Protein AF-A0A2E0FFZ0-F1 (afdb_monomer)

Sequence (149 aa):
MTRKLAWEKWYDEVQDEQLTFEDPATEGGFAGEGGLDDSAESQQQGFSPDMFFMPKKVSTPFGIYEASDPLCPTNLFDCWIGHSNFPICQNEYKILNDHISGIGAFKVISKYRFFIGIEKLFNFSEVRREIEYKICYLDDDVLNFGVYK

Radius of gyration: 28.55 Å; Cα contacts (8 Å, |Δi|>4): 177; chains: 1; bound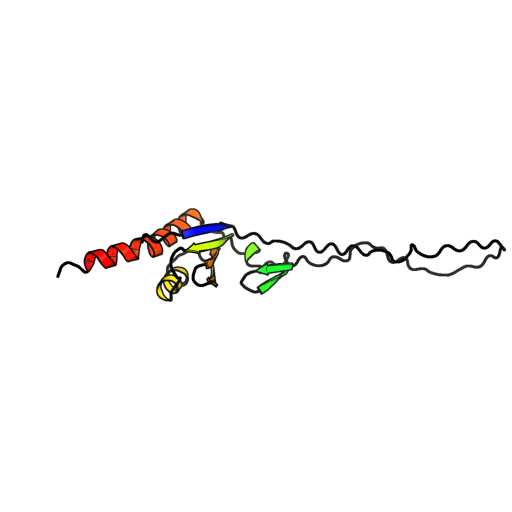ing box: 38×48×103 Å

Solvent-accessible surface area (backbone atoms only — not comparable to full-atom values): 9690 Å² total; per-residue (Å²): 131,87,59,51,78,47,81,44,78,60,71,78,76,64,62,78,80,74,80,77,79,77,74,86,82,83,80,81,92,78,91,81,89,84,86,91,85,91,80,87,85,79,85,73,78,74,78,69,88,78,70,86,79,71,79,50,46,30,81,48,100,91,45,79,34,46,65,85,40,74,81,25,63,75,70,59,20,58,38,32,35,42,40,39,84,51,72,66,46,75,66,55,47,47,44,60,69,75,69,45,77,48,58,74,40,78,44,78,77,49,59,40,32,31,42,40,22,30,31,79,91,47,58,65,73,58,44,50,52,51,50,47,47,63,68,41,46,51,65,58,55,60,63,65,68,71,79,77,128

Structure (mmCIF, N/CA/C/O backbone):
data_AF-A0A2E0FFZ0-F1
#
_entry.id   AF-A0A2E0FFZ0-F1
#
loop_
_atom_site.group_PDB
_atom_site.id
_atom_site.type_symbol
_atom_site.label_atom_id
_atom_site.label_alt_id
_atom_site.label_comp_id
_atom_site.label_asym_id
_atom_site.label_entity_id
_atom_site.label_seq_id
_atom_site.pdbx_PDB_ins_code
_atom_site.Cartn_x
_atom_site.Cartn_y
_atom_site.Cartn_z
_atom_site.occupancy
_atom_site.B_iso_or_equiv
_atom_site.auth_seq_id
_atom_site.auth_comp_id
_atom_site.auth_asym_id
_atom_site.auth_atom_id
_atom_site.pdbx_PDB_model_num
ATOM 1 N N . MET A 1 1 ? -19.001 -0.792 15.229 1.00 60.03 1 MET A N 1
ATOM 2 C CA . MET A 1 1 ? -19.040 -0.913 13.752 1.00 60.03 1 MET A CA 1
ATOM 3 C C . MET A 1 1 ? -17.890 -1.813 13.352 1.00 60.03 1 MET A C 1
ATOM 5 O O . MET A 1 1 ? -16.790 -1.554 13.812 1.00 60.03 1 MET A O 1
ATOM 9 N N . THR A 1 2 ? -18.117 -2.832 12.526 1.00 84.50 2 THR A N 1
ATOM 10 C CA . THR A 1 2 ? -17.031 -3.702 12.041 1.00 84.50 2 THR A CA 1
ATOM 11 C C . THR A 1 2 ? -16.121 -2.926 11.089 1.00 84.50 2 THR A C 1
ATOM 13 O O . THR A 1 2 ? -16.617 -2.326 10.123 1.00 84.50 2 THR A O 1
ATOM 16 N N . ARG A 1 3 ? -14.811 -2.937 11.349 1.00 89.56 3 ARG A N 1
ATOM 17 C CA . ARG A 1 3 ? -13.794 -2.362 10.458 1.00 89.56 3 ARG A CA 1
ATOM 18 C C . ARG A 1 3 ? -13.736 -3.169 9.156 1.00 89.56 3 ARG A C 1
ATOM 20 O O . ARG A 1 3 ? -13.833 -4.391 9.179 1.00 89.56 3 ARG A O 1
ATOM 27 N N . LYS A 1 4 ? -13.642 -2.484 8.017 1.00 90.69 4 LYS A N 1
ATOM 28 C CA . LYS A 1 4 ? -13.630 -3.074 6.673 1.00 90.69 4 LYS A CA 1
ATOM 29 C C . LYS A 1 4 ? -12.607 -2.362 5.797 1.00 90.69 4 LYS A C 1
ATOM 31 O O . LYS A 1 4 ? -12.469 -1.139 5.869 1.00 90.69 4 LYS A O 1
ATOM 36 N N . LEU A 1 5 ? -11.954 -3.142 4.942 1.00 93.75 5 LEU A N 1
ATOM 37 C CA . LEU A 1 5 ? -11.037 -2.674 3.911 1.00 93.75 5 LEU A CA 1
ATOM 38 C C . LEU A 1 5 ? -11.523 -3.146 2.540 1.00 93.75 5 LEU A C 1
ATOM 40 O O . LEU A 1 5 ? -11.971 -4.281 2.383 1.00 93.75 5 LEU A O 1
ATOM 44 N N . ALA A 1 6 ? -11.435 -2.259 1.560 1.00 94.06 6 ALA A N 1
ATOM 45 C CA . ALA A 1 6 ? -11.623 -2.562 0.152 1.00 94.06 6 ALA A CA 1
ATOM 46 C C . ALA A 1 6 ? -10.338 -2.223 -0.606 1.00 94.06 6 ALA A C 1
ATOM 48 O O . ALA A 1 6 ? -9.610 -1.311 -0.219 1.00 94.06 6 ALA A O 1
ATOM 49 N N . TRP A 1 7 ? -10.070 -2.963 -1.676 1.00 94.81 7 TRP A N 1
ATOM 50 C CA . TRP A 1 7 ? -8.817 -2.880 -2.417 1.00 94.81 7 TRP A CA 1
ATOM 51 C C . TRP A 1 7 ? -9.088 -2.587 -3.882 1.00 94.81 7 TRP A C 1
ATOM 53 O O . TRP A 1 7 ? -9.943 -3.222 -4.498 1.00 94.81 7 TRP A O 1
ATOM 63 N N . GLU A 1 8 ? -8.329 -1.651 -4.427 1.00 93.50 8 GLU A N 1
ATOM 64 C CA . GLU A 1 8 ? -8.377 -1.250 -5.824 1.00 93.50 8 GLU A CA 1
ATOM 65 C C . GLU A 1 8 ? -6.964 -1.317 -6.392 1.00 93.50 8 GLU A C 1
ATOM 67 O O . GLU A 1 8 ? -6.017 -0.845 -5.760 1.00 93.50 8 GLU A O 1
ATOM 72 N N . LYS A 1 9 ? -6.805 -1.942 -7.558 1.00 91.19 9 LYS A N 1
ATOM 73 C CA . LYS A 1 9 ? -5.496 -2.009 -8.202 1.00 91.19 9 LYS A CA 1
ATOM 74 C C . LYS A 1 9 ? -5.144 -0.630 -8.750 1.00 91.19 9 LYS A C 1
ATOM 76 O O . LYS A 1 9 ? -5.967 -0.023 -9.429 1.00 91.19 9 LYS A O 1
ATOM 81 N N . TRP A 1 10 ? -3.943 -0.146 -8.449 1.00 86.00 10 TRP A N 1
ATOM 82 C CA . TRP A 1 10 ? -3.465 1.120 -8.992 1.00 86.00 10 TRP A CA 1
ATOM 83 C C . TRP A 1 10 ? -2.998 0.898 -10.431 1.00 86.00 10 TRP A C 1
ATOM 85 O O . TRP A 1 10 ? -2.101 0.090 -10.676 1.00 86.00 10 TRP A O 1
ATOM 95 N N . TYR A 1 11 ? -3.617 1.606 -11.372 1.00 72.88 11 TYR A N 1
ATOM 96 C CA . TYR A 1 11 ? -3.170 1.676 -12.758 1.00 72.88 11 TYR A CA 1
ATOM 97 C C . TYR A 1 11 ? -2.643 3.078 -13.021 1.00 72.88 11 TYR A C 1
ATOM 99 O O . TYR A 1 11 ? -3.257 4.061 -12.606 1.00 72.88 11 TYR A O 1
ATOM 107 N N . ASP A 1 12 ? -1.531 3.169 -13.740 1.00 65.00 12 ASP A N 1
ATOM 108 C CA . ASP A 1 12 ? -1.088 4.449 -14.260 1.00 65.00 12 ASP A CA 1
ATOM 109 C C . ASP A 1 12 ? -1.989 4.818 -15.436 1.00 65.00 12 ASP A C 1
ATOM 111 O O . ASP A 1 12 ? -1.946 4.185 -16.494 1.00 65.00 12 ASP A O 1
ATOM 115 N N . GLU A 1 13 ? -2.823 5.840 -15.259 1.00 57.00 13 GLU A N 1
ATOM 116 C CA . GLU A 1 13 ? -3.409 6.543 -16.394 1.00 57.00 13 GLU A CA 1
ATOM 117 C C . GLU A 1 13 ? -2.269 7.273 -17.099 1.00 57.00 13 GLU A C 1
ATOM 119 O O . GLU A 1 13 ? -1.908 8.404 -16.769 1.00 57.00 13 GLU A O 1
ATOM 124 N N . VAL A 1 14 ? -1.633 6.576 -18.035 1.00 54.41 14 VAL A N 1
ATOM 125 C CA . VAL A 1 14 ? -0.657 7.185 -18.922 1.00 54.41 14 VAL A CA 1
ATOM 126 C C . VAL A 1 14 ? -1.429 8.161 -19.799 1.00 54.41 14 VAL A C 1
ATOM 128 O O . VAL A 1 14 ? -2.185 7.747 -20.676 1.00 54.41 14 VAL A O 1
ATOM 131 N N . GLN A 1 15 ? -1.292 9.457 -19.523 1.00 50.47 15 GLN A N 1
ATOM 132 C CA . GLN A 1 15 ? -1.839 10.483 -20.400 1.00 50.47 15 GLN A CA 1
ATOM 133 C C . GLN A 1 15 ? -1.036 10.439 -21.697 1.00 50.47 15 GLN A C 1
ATOM 135 O O . GLN A 1 15 ? 0.096 10.917 -21.771 1.00 50.47 15 GLN A O 1
ATOM 140 N N . ASP A 1 16 ? -1.611 9.805 -22.713 1.00 48.56 16 ASP A N 1
ATOM 141 C CA . ASP A 1 16 ? -1.132 9.927 -24.079 1.00 48.56 16 ASP A CA 1
ATOM 142 C C . ASP A 1 16 ? -1.480 11.342 -24.558 1.00 48.56 16 ASP A C 1
ATOM 144 O O . ASP A 1 16 ? -2.522 11.580 -25.165 1.00 48.56 16 ASP A O 1
ATOM 148 N N . GLU A 1 17 ? -0.615 12.310 -24.254 1.00 50.28 17 GLU A N 1
ATOM 149 C CA . GLU A 1 17 ? -0.654 13.625 -24.891 1.00 50.28 17 GLU A CA 1
ATOM 150 C C . GLU A 1 17 ? -0.206 13.466 -26.353 1.00 50.28 17 GLU A C 1
ATOM 152 O O . GLU A 1 17 ? 0.945 13.713 -26.716 1.00 50.28 17 GLU A O 1
ATOM 157 N N . GLN A 1 18 ? -1.112 13.008 -27.222 1.00 45.84 18 GLN A N 1
ATOM 158 C CA . GLN A 1 18 ? -0.953 13.215 -28.658 1.00 45.84 18 GLN A CA 1
ATOM 159 C C . GLN A 1 18 ? -1.140 14.710 -28.925 1.00 45.84 18 GLN A C 1
ATOM 161 O O . GLN A 1 18 ? -2.264 15.191 -29.050 1.00 45.84 18 GLN A O 1
ATOM 166 N N . LEU A 1 19 ? -0.041 15.462 -29.000 1.00 48.47 19 LEU A N 1
ATOM 167 C CA . LEU A 1 19 ? -0.070 16.795 -29.595 1.00 48.47 19 LEU A CA 1
ATOM 168 C C . LEU A 1 19 ? -0.350 16.632 -31.093 1.00 48.47 19 LEU A C 1
ATOM 170 O O . LEU A 1 19 ? 0.557 16.398 -31.889 1.00 48.47 19 LEU A O 1
ATOM 174 N N . THR A 1 20 ? -1.618 16.734 -31.483 1.00 44.44 20 THR A N 1
ATOM 175 C CA . THR A 1 20 ? -1.986 17.002 -32.871 1.00 44.44 20 THR A CA 1
ATOM 176 C C . THR A 1 20 ? -1.572 18.436 -33.177 1.00 44.44 20 THR A C 1
ATOM 178 O O . THR A 1 20 ? -2.239 19.383 -32.765 1.00 44.44 20 THR A O 1
ATOM 181 N N . PHE A 1 21 ? -0.440 18.607 -33.857 1.00 52.75 21 PHE A N 1
ATOM 182 C CA . PHE A 1 21 ? -0.105 19.884 -34.474 1.00 52.75 21 PHE A CA 1
ATOM 183 C C . PHE A 1 21 ? -1.082 20.097 -35.634 1.00 52.75 21 PHE A C 1
ATOM 185 O O . PHE A 1 21 ? -0.974 19.444 -36.669 1.00 52.75 21 PHE A O 1
ATOM 192 N N . GLU A 1 22 ? -2.081 20.954 -35.438 1.00 46.38 22 GLU A N 1
ATOM 193 C CA . GLU A 1 22 ? -2.899 21.452 -36.541 1.00 46.38 22 GLU A CA 1
ATOM 194 C C . GLU A 1 22 ? -2.014 22.360 -37.403 1.00 46.38 22 GLU A C 1
ATOM 196 O O . GLU A 1 22 ? -1.562 23.414 -36.953 1.00 46.38 22 GLU A O 1
ATOM 201 N N . ASP A 1 23 ? -1.717 21.914 -38.625 1.00 45.31 23 ASP A N 1
ATOM 202 C CA . ASP A 1 23 ? -0.981 22.688 -39.624 1.00 45.31 23 ASP A CA 1
ATOM 203 C C . ASP A 1 23 ? -1.722 24.012 -39.904 1.00 45.31 23 ASP A C 1
ATOM 205 O O . ASP A 1 23 ? -2.845 23.979 -40.417 1.00 45.31 23 ASP A O 1
ATOM 209 N N . PRO A 1 24 ? -1.127 25.199 -39.674 1.00 43.94 24 PRO A N 1
ATOM 210 C CA . PRO A 1 24 ? -1.752 26.476 -40.030 1.00 43.94 24 PRO A CA 1
ATOM 211 C C . PRO A 1 24 ? -1.731 26.766 -41.547 1.00 43.94 24 PRO A C 1
ATOM 213 O O . PRO A 1 24 ? -1.896 27.909 -41.967 1.00 43.94 24 PRO A O 1
ATOM 216 N N . ALA A 1 25 ? -1.523 25.760 -42.400 1.00 47.81 25 ALA A N 1
ATOM 217 C CA . ALA A 1 25 ? -1.268 25.930 -43.832 1.00 47.81 25 ALA A CA 1
ATOM 218 C C . ALA A 1 25 ? -2.511 25.806 -44.737 1.00 47.81 25 ALA A C 1
ATOM 220 O O . ALA A 1 25 ? -2.364 25.544 -45.929 1.00 47.81 25 ALA A O 1
ATOM 221 N N . THR A 1 26 ? -3.732 26.001 -44.221 1.00 46.72 26 THR A N 1
ATOM 222 C CA . THR A 1 26 ? -4.946 25.931 -45.064 1.00 46.72 26 THR A CA 1
ATOM 223 C C . THR A 1 26 ? -5.891 27.118 -44.886 1.00 46.72 26 THR A C 1
ATOM 225 O O . THR A 1 26 ? -7.095 26.930 -44.811 1.00 46.72 26 THR A O 1
ATOM 228 N N . GLU A 1 27 ? -5.388 28.354 -44.882 1.00 44.06 27 GLU A N 1
ATOM 229 C CA . GLU A 1 27 ? -6.220 29.522 -45.213 1.00 44.06 27 GLU A CA 1
ATOM 230 C C . GLU A 1 27 ? -5.422 30.535 -46.043 1.00 44.06 27 GLU A C 1
ATOM 232 O O . GLU A 1 27 ? -4.557 31.245 -45.537 1.00 44.06 27 GLU A O 1
ATOM 237 N N . GLY A 1 28 ? -5.703 30.599 -47.347 1.00 35.56 28 GLY A N 1
ATOM 238 C CA . GLY A 1 28 ? -5.089 31.589 -48.232 1.00 35.56 28 GLY A CA 1
ATOM 239 C C . GLY A 1 28 ? -5.222 31.248 -49.709 1.00 35.56 28 GLY A C 1
ATOM 240 O O . GLY A 1 28 ? -4.234 30.950 -50.371 1.00 35.56 28 GLY A O 1
ATOM 241 N N . GLY A 1 29 ? -6.444 31.283 -50.243 1.00 39.41 29 GLY A N 1
ATOM 242 C CA . GLY A 1 29 ? -6.646 31.256 -51.688 1.00 39.41 29 GLY A CA 1
ATOM 243 C C . GLY A 1 29 ? -6.072 32.513 -52.345 1.00 39.41 29 GLY A C 1
ATOM 244 O O . GLY A 1 29 ? -6.435 33.619 -51.960 1.00 39.41 29 GLY A O 1
ATOM 245 N N . PHE A 1 30 ? -5.230 32.348 -53.366 1.00 29.58 30 PHE A N 1
ATOM 246 C CA . PHE A 1 30 ? -4.925 33.390 -54.346 1.00 29.58 30 PHE A CA 1
ATOM 247 C C . PHE A 1 30 ? -4.812 32.765 -55.738 1.00 29.58 30 PHE A C 1
ATOM 249 O O . PHE A 1 30 ? -3.925 31.962 -56.013 1.00 29.58 30 PHE A O 1
ATOM 256 N N . ALA A 1 31 ? -5.745 33.141 -56.613 1.00 37.78 31 ALA A N 1
ATOM 257 C CA . ALA A 1 31 ? -5.629 32.965 -58.052 1.00 37.78 31 ALA A CA 1
ATOM 258 C C . ALA A 1 31 ? -4.749 34.093 -58.619 1.00 37.78 31 ALA A C 1
ATOM 260 O O . ALA A 1 31 ? -4.976 35.262 -58.309 1.00 37.78 31 ALA A O 1
ATOM 261 N N . GLY A 1 32 ? -3.772 33.747 -59.456 1.00 31.88 32 GLY A N 1
ATOM 262 C CA . GLY A 1 32 ? -2.921 34.702 -60.163 1.00 31.88 32 GLY A CA 1
ATOM 263 C C . GLY A 1 32 ? -2.021 33.988 -61.168 1.00 31.88 32 GLY A C 1
ATOM 264 O O . GLY A 1 32 ? -1.091 33.288 -60.791 1.00 31.88 32 GLY A O 1
ATOM 265 N N . GLU A 1 33 ? -2.355 34.135 -62.443 1.00 36.88 33 GLU A N 1
ATOM 266 C CA . GLU A 1 33 ? -1.686 33.584 -63.622 1.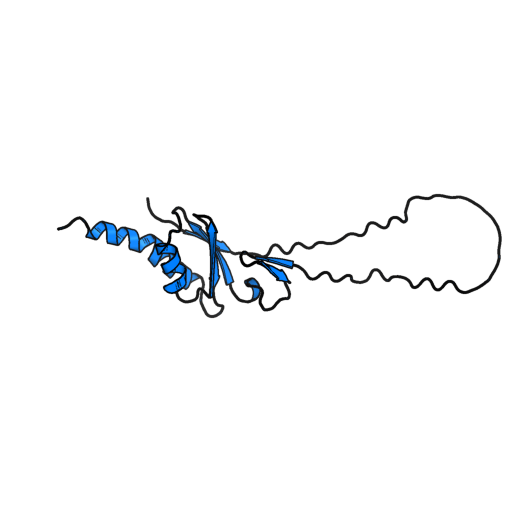00 36.88 33 GLU A CA 1
ATOM 267 C C . GLU A 1 33 ? -0.392 34.366 -63.951 1.00 36.88 33 GLU A C 1
ATOM 269 O O . GLU A 1 33 ? -0.410 35.597 -63.912 1.00 36.88 33 GLU A O 1
ATOM 274 N N . GLY A 1 34 ? 0.700 33.684 -64.341 1.00 28.84 34 GLY A N 1
ATOM 275 C CA . GLY A 1 34 ? 1.772 34.291 -65.152 1.00 28.84 34 GLY A CA 1
ATOM 276 C C . GLY A 1 34 ? 3.229 33.897 -64.847 1.00 28.84 34 GLY A C 1
ATOM 277 O O . GLY A 1 34 ? 3.756 34.248 -63.800 1.00 28.84 34 GLY A O 1
ATOM 278 N N . GLY A 1 35 ? 3.908 33.315 -65.850 1.00 28.09 35 GLY A N 1
ATOM 279 C CA . GLY A 1 35 ? 5.328 33.588 -66.154 1.00 28.09 35 GLY A CA 1
ATOM 280 C C . GLY A 1 35 ? 6.398 32.583 -65.692 1.00 28.09 35 GLY A C 1
ATOM 281 O O . GLY A 1 35 ? 6.574 32.349 -64.508 1.00 28.09 35 GLY A O 1
ATOM 282 N N . LEU A 1 36 ? 7.151 32.051 -66.661 1.00 38.91 36 LEU A N 1
ATOM 283 C CA . LEU A 1 36 ? 8.346 31.198 -66.535 1.00 38.91 36 LEU A CA 1
ATOM 284 C C . LEU A 1 36 ? 9.573 31.972 -66.002 1.00 38.91 36 LEU A C 1
ATOM 286 O O . LEU A 1 36 ? 9.822 33.057 -66.520 1.00 38.91 36 LEU A O 1
ATOM 290 N N . ASP A 1 37 ? 10.379 31.375 -65.111 1.00 31.16 37 ASP A N 1
ATOM 291 C CA . ASP A 1 37 ? 11.861 31.407 -65.154 1.00 31.16 37 ASP A CA 1
ATOM 292 C C . ASP A 1 37 ? 12.482 30.360 -64.197 1.00 31.16 37 ASP A C 1
ATOM 294 O O . ASP A 1 37 ? 12.020 30.157 -63.075 1.00 31.16 37 ASP A O 1
ATOM 298 N N . ASP A 1 38 ? 13.523 29.705 -64.698 1.00 40.78 38 ASP A N 1
ATOM 299 C CA . ASP A 1 38 ? 14.384 28.671 -64.128 1.00 40.78 38 ASP A CA 1
ATOM 300 C C . ASP A 1 38 ? 15.476 29.331 -63.265 1.00 40.78 38 ASP A C 1
ATOM 302 O O . ASP A 1 38 ? 16.260 30.123 -63.784 1.00 40.78 38 ASP A O 1
ATOM 306 N N . SER A 1 39 ? 15.609 28.987 -61.979 1.00 33.44 39 SER A N 1
ATOM 307 C CA . SER A 1 39 ? 16.908 28.995 -61.277 1.00 33.44 39 SER A CA 1
ATOM 308 C C . SER A 1 39 ? 16.821 28.339 -59.902 1.00 33.44 39 SER A C 1
ATOM 310 O O . SER A 1 39 ? 15.879 28.523 -59.136 1.00 33.44 39 SER A O 1
ATOM 312 N N . ALA A 1 40 ? 17.839 27.531 -59.636 1.00 41.50 40 ALA A N 1
ATOM 313 C CA . ALA A 1 40 ? 17.943 26.583 -58.549 1.00 41.50 40 ALA A CA 1
ATOM 314 C C . ALA A 1 40 ? 18.236 27.216 -57.174 1.00 41.50 40 ALA A C 1
ATOM 316 O O . ALA A 1 40 ? 18.740 28.330 -57.065 1.00 41.50 40 ALA A O 1
ATOM 317 N N . GLU A 1 41 ? 18.012 26.381 -56.153 1.00 40.25 41 GLU A N 1
ATOM 318 C CA . GLU A 1 41 ? 18.539 26.451 -54.781 1.00 40.25 41 GLU A CA 1
ATOM 319 C C . GLU A 1 41 ? 17.754 27.272 -53.747 1.00 40.25 41 GLU A C 1
ATOM 321 O O . GLU A 1 41 ? 18.254 28.209 -53.131 1.00 40.25 41 GLU A O 1
ATOM 326 N N . SER A 1 42 ? 16.564 26.783 -53.399 1.00 41.38 42 SER A N 1
ATOM 327 C CA . SER A 1 42 ? 16.070 26.891 -52.023 1.00 41.38 42 SER A CA 1
ATOM 328 C C . SER A 1 42 ? 16.073 25.501 -51.390 1.00 41.38 42 SER A C 1
ATOM 330 O O . SER A 1 42 ? 15.161 24.705 -51.608 1.00 41.38 42 SER A O 1
ATOM 332 N N . GLN A 1 43 ? 17.119 25.196 -50.616 1.00 45.16 43 GLN A N 1
ATOM 333 C CA . GLN A 1 43 ? 17.144 24.054 -49.702 1.00 45.16 43 GLN A CA 1
ATOM 334 C C . GLN A 1 43 ? 16.084 24.275 -48.612 1.00 45.16 43 GLN A C 1
ATOM 336 O O . GLN A 1 43 ? 16.389 24.706 -47.502 1.00 45.16 43 GLN A O 1
ATOM 341 N N . GLN A 1 44 ? 14.819 23.994 -48.923 1.00 48.16 44 GLN A N 1
ATOM 342 C CA . GLN A 1 44 ? 13.833 23.681 -47.900 1.00 48.16 44 GLN A CA 1
ATOM 343 C C . GLN A 1 44 ? 14.261 22.340 -47.310 1.00 48.16 44 GLN A C 1
ATOM 345 O O . GLN A 1 44 ? 13.949 21.275 -47.838 1.00 48.16 44 GLN A O 1
ATOM 350 N N . GLN A 1 45 ? 15.056 22.402 -46.239 1.00 46.91 45 GLN A N 1
ATOM 351 C CA . GLN A 1 45 ? 15.210 21.281 -45.326 1.00 46.91 45 GLN A CA 1
ATOM 352 C C . GLN A 1 45 ? 13.805 20.957 -44.824 1.00 46.91 45 GLN A C 1
ATOM 354 O O . GLN A 1 45 ? 13.268 21.652 -43.964 1.00 46.91 45 GLN A O 1
ATOM 359 N N . GLY A 1 46 ? 13.181 19.956 -45.444 1.00 43.41 46 GLY A N 1
ATOM 360 C CA . GLY A 1 46 ? 11.922 19.408 -44.985 1.00 43.41 46 GLY A CA 1
ATOM 361 C C . GLY A 1 46 ? 12.117 18.963 -43.545 1.00 43.41 46 GLY A C 1
ATOM 362 O O . GLY A 1 46 ? 12.830 17.995 -43.284 1.00 43.41 46 GLY A O 1
ATOM 363 N N . PHE A 1 47 ? 11.512 19.701 -42.617 1.00 47.53 47 PHE A N 1
ATOM 364 C CA . PHE A 1 47 ? 11.217 19.198 -41.288 1.00 47.53 47 PHE A CA 1
ATOM 365 C C . PHE A 1 47 ? 10.365 17.949 -41.511 1.00 47.53 47 PHE A C 1
ATOM 367 O O . PHE A 1 47 ? 9.200 18.043 -41.891 1.00 47.53 47 PHE A O 1
ATOM 374 N N . SER A 1 48 ? 10.971 16.770 -41.385 1.00 53.50 48 SER A N 1
ATOM 375 C CA . SER A 1 48 ? 10.200 15.536 -41.342 1.00 53.50 48 SER A C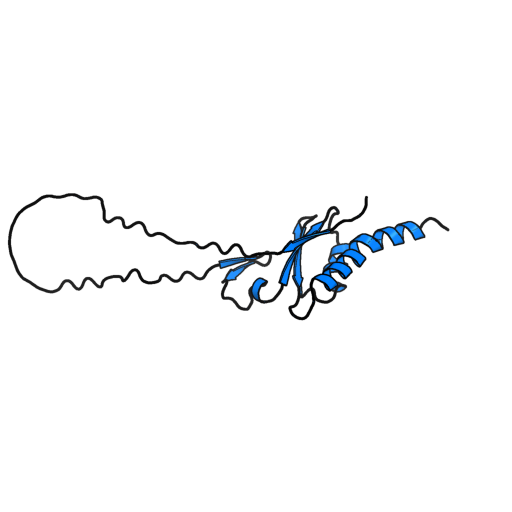A 1
ATOM 376 C C . SER A 1 48 ? 9.386 15.586 -40.044 1.00 53.50 48 SER A C 1
ATOM 378 O O . SER A 1 48 ? 9.979 15.786 -38.984 1.00 53.50 48 SER A O 1
ATOM 380 N N . PRO A 1 49 ? 8.050 15.428 -40.079 1.00 50.16 49 PRO A N 1
ATOM 381 C CA . PRO A 1 49 ? 7.215 15.416 -38.872 1.00 50.16 49 PRO A CA 1
ATOM 382 C C . PRO A 1 49 ? 7.443 14.177 -37.989 1.00 50.16 49 PRO A C 1
ATOM 384 O O . PRO A 1 49 ? 6.699 13.943 -37.036 1.00 50.16 49 PRO A O 1
ATOM 387 N N . ASP A 1 50 ? 8.439 13.351 -38.313 1.00 49.09 50 ASP A N 1
ATOM 388 C CA . ASP A 1 50 ? 8.676 12.083 -37.654 1.00 49.09 50 ASP A CA 1
ATOM 389 C C . ASP A 1 50 ? 9.338 12.292 -36.286 1.00 49.09 50 ASP A C 1
ATOM 391 O O . ASP A 1 50 ? 10.530 12.562 -36.152 1.00 49.09 50 ASP A O 1
ATOM 395 N N . MET A 1 51 ? 8.506 12.068 -35.267 1.00 52.09 51 MET A N 1
ATOM 396 C CA . MET A 1 51 ? 8.854 11.700 -33.895 1.00 52.09 51 MET A CA 1
ATOM 397 C C . MET A 1 51 ? 9.488 12.782 -33.016 1.00 52.09 51 MET A C 1
ATOM 399 O O . MET A 1 51 ? 10.607 12.646 -32.521 1.00 52.09 51 MET A O 1
ATOM 403 N N . PHE A 1 52 ? 8.674 13.751 -32.599 1.00 51.28 52 PHE A N 1
ATOM 404 C CA . PHE A 1 52 ? 8.806 14.241 -31.226 1.00 51.28 52 PHE A CA 1
ATOM 405 C C . PHE A 1 52 ? 8.335 13.137 -30.263 1.00 51.28 52 PHE A C 1
ATOM 407 O O . PHE A 1 52 ? 7.161 13.048 -29.911 1.00 51.28 52 PHE A O 1
ATOM 414 N N . PHE A 1 53 ? 9.253 12.252 -29.860 1.00 56.69 53 PHE A N 1
ATOM 415 C CA . PHE A 1 53 ? 9.017 11.283 -28.787 1.00 56.69 53 PHE A CA 1
ATOM 416 C C . PHE A 1 53 ? 8.969 12.045 -27.456 1.00 56.69 53 PHE A C 1
ATOM 418 O O . PHE A 1 53 ? 9.999 12.294 -26.831 1.00 56.69 53 PHE A O 1
ATOM 425 N N . MET A 1 54 ? 7.778 12.457 -27.019 1.00 58.25 54 MET A N 1
ATOM 426 C CA . MET A 1 54 ? 7.611 12.922 -25.644 1.00 58.25 54 MET A CA 1
ATOM 427 C C . MET A 1 54 ? 7.590 11.706 -24.714 1.00 58.25 54 MET A C 1
ATOM 429 O O . MET A 1 54 ? 6.784 10.794 -24.925 1.00 58.25 54 MET A O 1
ATOM 433 N N . PRO A 1 55 ? 8.473 11.649 -23.700 1.00 64.56 55 PRO A N 1
ATOM 434 C CA . PRO A 1 55 ? 8.449 10.559 -22.742 1.00 64.56 55 PRO A CA 1
ATOM 435 C C . PRO A 1 55 ? 7.111 10.591 -22.003 1.00 64.56 55 PRO A C 1
ATOM 437 O O . PRO A 1 55 ? 6.737 11.603 -21.406 1.00 64.56 55 PRO A O 1
ATOM 440 N N . LYS A 1 56 ? 6.381 9.475 -22.064 1.00 75.25 56 LYS A N 1
ATOM 441 C CA . LYS A 1 56 ? 5.128 9.273 -21.332 1.00 75.25 56 LYS A CA 1
ATOM 442 C C . LYS A 1 56 ? 5.400 9.492 -19.844 1.00 75.25 56 LYS A C 1
ATOM 444 O O . LYS A 1 56 ? 6.324 8.885 -19.306 1.00 75.25 56 LYS A O 1
ATOM 449 N N . LYS A 1 57 ? 4.631 10.354 -19.179 1.00 80.06 57 LYS A N 1
ATOM 450 C CA . LYS A 1 57 ? 4.783 10.638 -17.744 1.00 80.06 57 LYS A CA 1
ATOM 451 C C . LYS A 1 57 ? 3.676 9.964 -16.948 1.00 80.06 57 LYS A C 1
ATOM 453 O O . LYS A 1 57 ? 2.538 9.872 -17.395 1.00 80.06 57 LYS A O 1
ATOM 458 N N . VAL A 1 58 ? 4.030 9.518 -15.754 1.00 79.12 58 VAL A N 1
ATOM 459 C CA . VAL A 1 58 ? 3.161 8.854 -14.793 1.00 79.12 58 VAL A CA 1
ATOM 460 C C . VAL A 1 58 ? 3.124 9.688 -13.523 1.00 79.12 58 VAL A C 1
ATOM 462 O O . VAL A 1 58 ? 4.163 9.987 -12.936 1.00 79.12 58 VAL A O 1
ATOM 465 N N . SER A 1 59 ? 1.924 10.036 -13.066 1.00 78.44 59 SER A N 1
ATOM 466 C CA . SER A 1 59 ? 1.734 10.670 -11.764 1.00 78.44 59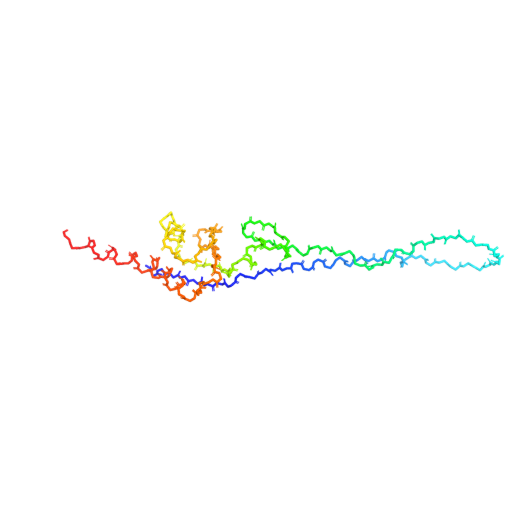 SER A CA 1
ATOM 467 C C . SER A 1 59 ? 1.461 9.603 -10.710 1.00 78.44 59 SER A C 1
ATOM 469 O O . SER A 1 59 ? 0.412 8.965 -10.722 1.00 78.44 59 SER A O 1
ATOM 471 N N . THR A 1 60 ? 2.395 9.414 -9.781 1.00 80.75 60 THR A N 1
ATOM 472 C CA . THR A 1 60 ? 2.224 8.515 -8.633 1.00 80.75 60 THR A CA 1
ATOM 473 C C . THR A 1 60 ? 2.042 9.325 -7.349 1.00 80.75 60 THR A C 1
ATOM 475 O O . THR A 1 60 ? 2.454 10.488 -7.277 1.00 80.75 60 THR A O 1
ATOM 478 N N . PRO A 1 61 ? 1.536 8.719 -6.260 1.00 78.62 61 PRO A N 1
ATOM 479 C CA . PRO A 1 61 ? 1.512 9.377 -4.958 1.00 78.62 61 PRO A CA 1
ATOM 480 C C . PRO A 1 61 ? 2.896 9.820 -4.460 1.00 78.62 61 PRO A C 1
ATOM 482 O O . PRO A 1 61 ? 2.963 10.671 -3.574 1.00 78.62 61 PRO A O 1
ATOM 485 N N . PHE A 1 62 ? 3.995 9.280 -4.994 1.00 78.81 62 PHE A N 1
ATOM 486 C CA . PHE A 1 62 ? 5.365 9.661 -4.634 1.00 78.81 62 PHE A CA 1
ATOM 487 C C . PHE A 1 62 ? 5.950 10.776 -5.508 1.00 78.81 62 PHE A C 1
ATOM 489 O O . PHE A 1 62 ? 6.976 11.343 -5.142 1.00 78.81 62 PHE A O 1
ATOM 496 N N . GLY A 1 63 ? 5.282 11.143 -6.602 1.00 80.81 63 GLY A N 1
ATOM 497 C CA . GLY A 1 63 ? 5.745 12.156 -7.543 1.00 80.81 63 GLY A CA 1
ATOM 498 C C . GLY A 1 63 ? 5.461 11.774 -8.990 1.00 80.81 63 GLY A C 1
ATOM 499 O O . GLY A 1 63 ? 4.870 10.730 -9.273 1.00 80.81 63 GLY A O 1
ATOM 500 N N . ILE A 1 64 ? 5.893 12.641 -9.901 1.00 81.88 64 ILE A N 1
ATOM 501 C CA . ILE A 1 64 ? 5.798 12.407 -11.340 1.00 81.88 64 ILE A CA 1
ATOM 502 C C . ILE A 1 64 ? 7.071 11.689 -11.784 1.00 81.88 64 ILE A C 1
ATOM 504 O O . ILE A 1 64 ? 8.170 12.186 -11.543 1.00 81.88 64 ILE A O 1
ATOM 508 N N . TYR A 1 65 ? 6.904 10.546 -12.434 1.00 82.06 65 TYR A N 1
ATOM 509 C CA . TYR A 1 65 ? 7.975 9.735 -13.003 1.00 82.06 65 TYR A CA 1
ATOM 510 C C . TYR A 1 65 ? 7.794 9.640 -14.514 1.00 82.06 65 TYR A C 1
ATOM 512 O O . TYR A 1 65 ? 6.688 9.790 -15.033 1.00 82.06 65 TYR A O 1
ATOM 520 N N . GLU A 1 66 ? 8.871 9.376 -15.242 1.00 80.56 66 GLU A N 1
ATOM 521 C CA . GLU A 1 66 ? 8.742 8.922 -16.624 1.00 80.56 66 GLU A CA 1
ATOM 522 C C . GLU A 1 66 ? 8.287 7.458 -16.615 1.00 80.56 66 GLU A C 1
ATOM 524 O O . GLU A 1 66 ? 8.741 6.663 -15.797 1.00 80.56 66 GLU A O 1
ATOM 529 N N . ALA A 1 67 ? 7.392 7.073 -17.521 1.00 74.44 67 ALA A N 1
ATOM 530 C CA . ALA A 1 67 ? 6.871 5.708 -17.601 1.00 74.44 67 ALA A CA 1
ATOM 531 C C . ALA A 1 67 ? 7.989 4.680 -17.859 1.00 74.44 67 ALA A C 1
ATOM 533 O O . ALA A 1 67 ? 7.913 3.538 -17.408 1.00 74.44 67 ALA A O 1
ATOM 534 N N . SER A 1 68 ? 9.040 5.098 -18.573 1.00 77.38 68 SER A N 1
ATOM 535 C CA . SER A 1 68 ? 10.242 4.303 -18.835 1.00 77.38 68 SER A CA 1
ATOM 536 C C . SER A 1 68 ? 11.229 4.261 -17.670 1.00 77.38 68 SER A C 1
ATOM 538 O O . SER A 1 68 ? 12.199 3.509 -17.747 1.00 77.38 68 SER A O 1
ATOM 540 N N . ASP A 1 69 ? 11.025 5.054 -16.614 1.00 80.88 69 ASP A N 1
ATOM 541 C CA . ASP A 1 69 ? 11.937 5.089 -15.477 1.00 80.88 69 ASP A CA 1
ATOM 542 C C . ASP A 1 69 ? 11.853 3.760 -14.702 1.00 80.88 69 ASP A C 1
ATOM 544 O O . ASP A 1 69 ? 10.786 3.413 -14.175 1.00 80.88 69 ASP A O 1
ATOM 548 N N . PRO A 1 70 ? 12.953 2.990 -14.591 1.00 79.56 70 PRO A N 1
ATOM 549 C CA . PRO A 1 70 ? 12.969 1.765 -13.797 1.00 79.56 70 PRO A CA 1
ATOM 550 C C . PRO A 1 70 ? 12.701 2.013 -12.306 1.00 79.56 70 PRO A C 1
ATOM 552 O O . PRO A 1 70 ? 12.334 1.074 -11.603 1.00 79.56 70 PRO A O 1
ATOM 555 N N . LEU A 1 71 ? 12.869 3.248 -11.822 1.00 82.56 71 LEU A N 1
ATOM 556 C CA . LEU A 1 71 ? 12.581 3.650 -10.446 1.00 82.56 71 LEU A CA 1
ATOM 557 C C . LEU A 1 71 ? 11.124 4.074 -10.227 1.00 82.56 71 LEU A C 1
ATOM 559 O O . LEU A 1 71 ? 10.747 4.368 -9.090 1.00 82.56 71 LEU A O 1
ATOM 563 N N . CYS A 1 72 ? 10.293 4.093 -11.276 1.00 83.31 72 CYS A N 1
ATOM 564 C CA . CYS A 1 72 ? 8.864 4.339 -11.130 1.00 83.31 72 CYS A CA 1
ATOM 565 C C . CYS A 1 72 ? 8.253 3.291 -10.172 1.00 83.31 72 CYS A C 1
ATOM 567 O O . CYS A 1 72 ? 8.427 2.088 -10.400 1.00 83.31 72 CYS A O 1
ATOM 569 N N . PRO A 1 73 ? 7.514 3.698 -9.120 1.00 82.88 73 PRO A N 1
ATOM 570 C CA . PRO A 1 73 ? 6.893 2.774 -8.171 1.00 82.88 73 PRO A CA 1
ATOM 571 C C . PRO A 1 73 ? 6.059 1.667 -8.826 1.00 82.88 73 PRO A C 1
ATOM 573 O O . PRO A 1 73 ? 6.122 0.527 -8.376 1.00 82.88 73 PRO A O 1
ATOM 576 N N . THR A 1 74 ? 5.356 1.963 -9.921 1.00 83.81 74 THR A N 1
ATOM 577 C CA . THR A 1 74 ? 4.571 0.977 -10.683 1.00 83.81 74 THR A CA 1
ATOM 578 C C . THR A 1 74 ? 5.444 -0.080 -11.364 1.00 83.81 74 THR A C 1
ATOM 580 O O . THR A 1 74 ? 5.028 -1.223 -11.545 1.00 83.81 74 THR A O 1
ATOM 583 N N . ASN A 1 75 ? 6.683 0.272 -11.716 1.00 84.12 75 ASN A N 1
ATOM 584 C CA . ASN A 1 75 ? 7.654 -0.669 -12.268 1.00 84.12 75 ASN A CA 1
ATOM 585 C C . ASN A 1 75 ? 8.315 -1.511 -11.170 1.00 84.12 75 ASN A C 1
ATOM 587 O O . ASN A 1 75 ? 8.709 -2.651 -11.432 1.00 84.12 75 ASN A O 1
ATOM 591 N N . LEU A 1 76 ? 8.441 -0.981 -9.951 1.00 88.25 76 LEU A N 1
ATOM 592 C CA . LEU A 1 76 ? 9.097 -1.649 -8.823 1.00 88.25 76 LEU A CA 1
ATOM 593 C C . LEU A 1 76 ? 8.158 -2.567 -8.034 1.00 88.25 76 LEU A C 1
ATOM 595 O O . LEU A 1 76 ? 8.574 -3.657 -7.642 1.00 88.25 76 LEU A O 1
ATOM 599 N N . PHE A 1 77 ? 6.899 -2.174 -7.856 1.00 91.00 77 PHE A N 1
ATOM 600 C CA . PHE A 1 77 ? 5.955 -2.816 -6.943 1.00 91.00 77 PHE A CA 1
ATOM 601 C C . PHE A 1 77 ? 4.638 -3.182 -7.634 1.00 91.00 77 PHE A C 1
ATOM 603 O O . PHE A 1 77 ? 4.253 -2.573 -8.627 1.00 91.00 77 PHE A O 1
ATOM 610 N N . ASP A 1 78 ? 3.899 -4.140 -7.072 1.00 91.75 78 ASP A N 1
ATOM 611 C CA . ASP A 1 78 ? 2.477 -4.304 -7.393 1.00 91.75 78 ASP A CA 1
ATOM 612 C C . ASP A 1 78 ? 1.675 -3.316 -6.538 1.00 91.75 78 ASP A C 1
ATOM 614 O O . ASP A 1 78 ? 1.599 -3.443 -5.311 1.00 91.75 78 ASP A O 1
ATOM 618 N N . CYS A 1 79 ? 1.161 -2.268 -7.176 1.00 92.50 79 CYS A N 1
ATOM 619 C CA . CYS A 1 79 ? 0.584 -1.114 -6.498 1.00 92.50 79 CYS A CA 1
ATOM 620 C C . CYS A 1 79 ? -0.927 -1.255 -6.285 1.00 92.50 79 CYS A C 1
ATOM 622 O O . CYS A 1 79 ? -1.686 -1.588 -7.199 1.00 92.50 79 CYS A O 1
ATOM 624 N N . TRP A 1 80 ? -1.378 -0.932 -5.074 1.00 94.56 80 TRP A N 1
ATOM 625 C CA . TRP A 1 80 ? -2.774 -1.023 -4.663 1.00 94.56 80 TRP A CA 1
ATOM 626 C C . TRP A 1 80 ? -3.186 0.176 -3.810 1.00 94.56 80 TRP A C 1
ATOM 628 O O . TRP A 1 80 ? -2.405 0.722 -3.029 1.00 94.56 80 TRP A O 1
ATOM 638 N N . ILE A 1 81 ? -4.458 0.547 -3.918 1.00 94.25 81 ILE A N 1
ATOM 639 C CA . ILE A 1 81 ? -5.123 1.496 -3.031 1.00 94.25 81 ILE A CA 1
ATOM 640 C C . ILE A 1 81 ? -6.010 0.731 -2.059 1.00 94.25 81 ILE A C 1
ATOM 642 O O . ILE A 1 81 ? -6.896 -0.028 -2.456 1.00 94.25 81 ILE A O 1
ATOM 646 N N . GLY A 1 82 ? -5.776 0.964 -0.772 1.00 94.44 82 GLY A N 1
ATOM 647 C CA . GLY A 1 82 ? -6.649 0.530 0.305 1.00 94.44 82 GLY A CA 1
ATOM 648 C C . GLY A 1 82 ? -7.654 1.623 0.656 1.00 94.44 82 GLY A C 1
ATOM 649 O O . GLY A 1 82 ? -7.275 2.758 0.955 1.00 94.44 82 GLY A O 1
ATOM 650 N N . HIS A 1 83 ? -8.937 1.271 0.655 1.00 95.50 83 HIS A N 1
ATOM 651 C CA . HIS A 1 83 ? -10.045 2.110 1.111 1.00 95.50 83 HIS A CA 1
ATOM 652 C C . HIS A 1 83 ? -10.579 1.563 2.435 1.00 95.50 83 HIS A C 1
ATOM 654 O O . HIS A 1 83 ? -11.002 0.409 2.505 1.00 95.50 83 HIS A O 1
ATOM 660 N N . SER A 1 84 ? -10.587 2.383 3.484 1.00 94.31 84 SER A N 1
ATOM 661 C CA . SER A 1 84 ? -11.056 2.005 4.820 1.00 94.31 84 SER A CA 1
ATOM 662 C C . SER A 1 84 ? -12.357 2.716 5.194 1.00 94.31 84 SER A C 1
ATOM 664 O O . SER A 1 84 ? -12.587 3.870 4.842 1.00 94.31 84 SER A O 1
ATOM 666 N N . ASN A 1 85 ? -13.219 2.044 5.966 1.00 93.75 85 ASN A N 1
ATOM 667 C CA . ASN A 1 85 ? -14.390 2.683 6.591 1.00 93.75 85 ASN A CA 1
ATOM 668 C C . ASN A 1 85 ? -14.082 3.303 7.970 1.00 93.75 85 ASN A C 1
ATOM 670 O O . ASN A 1 85 ? -14.986 3.785 8.650 1.00 93.75 85 ASN A O 1
ATOM 674 N N . PHE A 1 86 ? -12.821 3.267 8.391 1.00 91.81 86 PHE A N 1
ATOM 675 C CA . PHE A 1 86 ? -12.310 3.826 9.640 1.00 91.81 86 PHE A CA 1
ATOM 676 C C . PHE A 1 86 ? -11.092 4.705 9.338 1.00 91.81 86 PHE A C 1
ATOM 678 O O . PHE A 1 86 ? -10.422 4.500 8.321 1.00 91.81 86 PHE A O 1
ATOM 685 N N . PRO A 1 87 ? -10.803 5.702 10.185 1.00 92.25 87 PRO A N 1
ATOM 686 C CA . PRO A 1 87 ? -9.660 6.564 9.962 1.00 92.25 87 PRO A CA 1
ATOM 687 C C . PRO A 1 87 ? -8.341 5.827 10.182 1.00 92.25 87 PRO A C 1
ATOM 689 O O . PRO A 1 87 ? -8.187 5.128 11.178 1.00 92.25 87 PRO A O 1
ATOM 692 N N . ILE A 1 88 ? -7.381 6.033 9.284 1.00 91.94 88 ILE A N 1
ATOM 693 C CA . ILE A 1 88 ? -6.007 5.569 9.466 1.00 91.94 88 ILE A CA 1
ATOM 694 C C . ILE A 1 88 ? -5.320 6.519 10.448 1.00 91.94 88 ILE A C 1
ATOM 696 O O . ILE A 1 88 ? -4.979 7.652 10.097 1.00 91.94 88 ILE A O 1
ATOM 700 N N . CYS A 1 89 ? -5.171 6.078 11.695 1.00 91.50 89 CYS A N 1
ATOM 701 C CA . CYS A 1 89 ? -4.481 6.820 12.741 1.00 91.50 89 CYS A CA 1
ATOM 702 C C . CYS A 1 89 ? -3.022 6.346 12.857 1.00 91.50 89 CYS A C 1
ATOM 704 O O . CYS A 1 89 ? -2.536 5.509 12.094 1.00 91.50 89 CYS A O 1
ATOM 706 N N . GLN A 1 90 ? -2.295 6.901 13.830 1.00 89.56 90 GLN A N 1
ATOM 707 C CA . GLN A 1 90 ? -0.876 6.598 14.033 1.00 89.56 90 GLN A CA 1
ATOM 708 C C . GLN A 1 90 ? -0.605 5.106 14.296 1.00 89.56 90 GLN A C 1
ATOM 710 O O . GLN A 1 90 ? 0.461 4.612 13.934 1.00 89.56 90 GLN A O 1
ATOM 715 N N . ASN A 1 91 ? -1.540 4.394 14.930 1.00 89.50 91 ASN A N 1
ATOM 716 C CA . ASN A 1 91 ? -1.379 2.973 15.238 1.00 89.50 91 ASN A CA 1
ATOM 717 C C . ASN A 1 91 ? -1.481 2.126 13.969 1.00 89.50 91 ASN A C 1
ATOM 719 O O . ASN A 1 91 ? -0.582 1.338 13.691 1.00 89.50 91 ASN A O 1
ATOM 723 N N . GLU A 1 92 ? -2.520 2.341 13.163 1.00 90.81 92 GLU A N 1
ATOM 724 C CA . GLU A 1 92 ? -2.701 1.656 11.884 1.00 90.81 92 GLU A CA 1
ATOM 725 C C . GLU A 1 92 ? -1.552 1.972 10.922 1.00 90.81 92 GLU A C 1
ATOM 727 O O . GLU A 1 92 ? -1.061 1.073 10.246 1.00 90.81 92 GLU A O 1
ATOM 732 N N . TYR A 1 93 ? -1.062 3.218 10.920 1.00 91.81 93 TYR A N 1
ATOM 733 C CA . TYR A 1 93 ? 0.129 3.608 10.165 1.00 91.81 93 TYR A CA 1
ATOM 734 C C . TYR A 1 93 ? 1.348 2.758 10.544 1.00 91.81 93 TYR A C 1
ATOM 736 O O . TYR A 1 93 ? 2.004 2.208 9.667 1.00 91.81 93 TYR A O 1
ATOM 744 N N . LYS A 1 94 ? 1.645 2.624 11.844 1.00 92.06 94 LYS A N 1
ATOM 745 C CA . LYS A 1 94 ? 2.781 1.817 12.325 1.00 92.06 94 LYS A CA 1
ATOM 746 C C . LYS A 1 94 ? 2.619 0.342 11.972 1.00 92.06 94 LYS A C 1
ATOM 748 O O . LYS A 1 94 ? 3.579 -0.299 11.565 1.00 92.06 94 LYS A O 1
ATOM 753 N N . ILE A 1 95 ? 1.404 -0.196 12.091 1.00 91.62 95 ILE A N 1
ATOM 754 C CA . ILE A 1 95 ? 1.110 -1.582 11.702 1.00 91.62 95 ILE A CA 1
ATOM 755 C C . ILE A 1 95 ? 1.402 -1.795 10.215 1.00 91.62 95 ILE A C 1
ATOM 757 O O . ILE A 1 95 ? 2.126 -2.727 9.872 1.00 91.62 95 ILE A O 1
ATOM 761 N N . LEU A 1 96 ? 0.878 -0.924 9.351 1.00 92.00 96 LEU A N 1
ATOM 762 C CA . LEU A 1 96 ? 1.074 -1.006 7.903 1.00 92.00 96 LEU A CA 1
ATOM 763 C C . LEU A 1 96 ? 2.539 -0.814 7.496 1.00 92.00 96 LEU A C 1
ATOM 765 O O . LEU A 1 96 ? 2.994 -1.485 6.580 1.00 92.00 96 LEU A O 1
ATOM 769 N N . ASN A 1 97 ? 3.266 0.083 8.160 1.00 92.00 97 ASN A N 1
ATOM 770 C CA . ASN A 1 97 ? 4.627 0.437 7.767 1.00 92.00 97 ASN A CA 1
ATOM 771 C C . ASN A 1 97 ? 5.695 -0.523 8.313 1.00 92.00 97 ASN A C 1
ATOM 773 O O . ASN A 1 97 ? 6.637 -0.849 7.602 1.00 92.00 97 ASN A O 1
ATOM 777 N N . ASP A 1 98 ? 5.557 -0.967 9.567 1.00 91.50 98 ASP A N 1
ATOM 778 C CA . ASP A 1 98 ? 6.653 -1.628 10.291 1.00 91.50 98 ASP A CA 1
ATOM 779 C C . ASP A 1 98 ? 6.386 -3.114 10.563 1.00 91.50 98 ASP A C 1
ATOM 781 O O . ASP A 1 98 ? 7.315 -3.886 10.801 1.00 91.50 98 ASP A O 1
ATOM 785 N N . HIS A 1 99 ? 5.117 -3.533 10.578 1.00 90.19 99 HIS A N 1
ATOM 786 C CA . HIS A 1 99 ? 4.737 -4.852 11.084 1.00 90.19 99 HIS A CA 1
ATOM 787 C C . HIS A 1 99 ? 4.264 -5.830 10.015 1.00 90.19 99 HIS A C 1
ATOM 789 O O . HIS A 1 99 ? 4.019 -6.986 10.361 1.00 90.19 99 HIS A O 1
ATOM 795 N N . ILE A 1 100 ? 4.102 -5.412 8.762 1.00 93.00 100 ILE A N 1
ATOM 796 C CA . ILE A 1 100 ? 3.591 -6.265 7.684 1.00 93.00 100 ILE A CA 1
ATOM 797 C C . ILE A 1 100 ? 4.694 -6.484 6.661 1.00 93.00 100 ILE A C 1
ATOM 799 O O . ILE A 1 100 ? 5.260 -5.539 6.117 1.00 93.00 100 ILE A O 1
ATOM 803 N N . SER A 1 101 ? 5.012 -7.753 6.417 1.00 93.75 101 SER A N 1
ATOM 804 C CA . SER A 1 101 ? 6.077 -8.122 5.487 1.00 93.75 101 SER A CA 1
ATOM 805 C C . SER A 1 101 ? 5.597 -8.008 4.041 1.00 93.75 101 SER A C 1
ATOM 807 O O . SER A 1 101 ? 4.455 -8.336 3.729 1.00 93.75 101 SER A O 1
ATOM 809 N N . GLY A 1 102 ? 6.479 -7.558 3.148 1.00 92.69 102 GLY A N 1
ATOM 810 C CA . GLY A 1 102 ? 6.194 -7.440 1.715 1.00 92.69 102 GLY A CA 1
ATOM 811 C C . GLY A 1 102 ? 5.653 -6.086 1.263 1.00 92.69 102 GLY A C 1
ATOM 8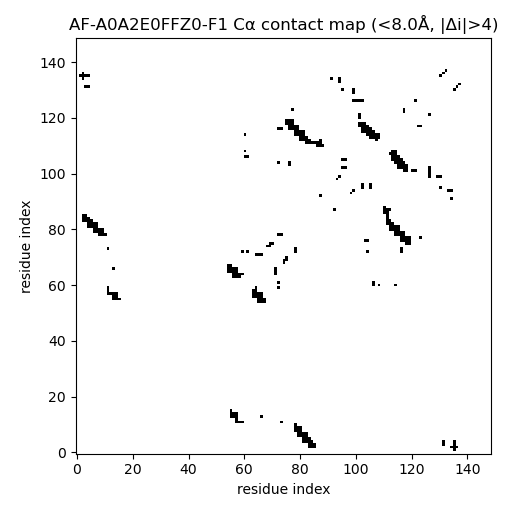12 O O . GLY A 1 102 ? 5.545 -5.867 0.060 1.00 92.69 102 GLY A O 1
ATOM 813 N N . ILE A 1 103 ? 5.361 -5.161 2.180 1.00 94.56 103 ILE A N 1
ATOM 814 C CA . ILE A 1 103 ? 5.082 -3.763 1.831 1.00 94.56 103 ILE A CA 1
ATOM 815 C C . ILE A 1 103 ? 6.426 -3.052 1.625 1.00 94.56 103 ILE A C 1
ATOM 817 O O . ILE A 1 103 ? 7.173 -2.851 2.578 1.00 94.56 103 ILE A O 1
ATOM 821 N N . GLY A 1 104 ? 6.740 -2.699 0.377 1.00 91.50 104 GLY A N 1
ATOM 822 C CA . GLY A 1 104 ? 7.961 -1.967 0.011 1.00 91.50 104 GLY A CA 1
ATOM 823 C C . GLY A 1 104 ? 7.744 -0.456 -0.087 1.00 91.50 104 GLY A C 1
ATOM 824 O O . GLY A 1 104 ? 8.648 0.333 0.180 1.00 91.50 104 GLY A O 1
ATOM 825 N N . ALA A 1 105 ? 6.520 -0.040 -0.414 1.00 91.31 105 ALA A N 1
ATOM 826 C CA . ALA A 1 105 ? 6.128 1.362 -0.450 1.00 91.31 105 ALA A CA 1
ATOM 827 C C . ALA A 1 105 ? 4.798 1.560 0.274 1.00 91.31 105 ALA A C 1
ATOM 829 O O . ALA A 1 105 ? 3.850 0.806 0.073 1.00 91.31 105 ALA A O 1
ATOM 830 N N . PHE A 1 106 ? 4.696 2.607 1.087 1.00 93.56 106 PHE A N 1
ATOM 831 C CA . PHE A 1 106 ? 3.463 2.954 1.782 1.00 93.56 106 PHE A CA 1
ATOM 832 C C . PHE A 1 106 ? 3.308 4.468 1.859 1.00 93.56 106 PHE A C 1
ATOM 834 O O . PHE A 1 106 ? 4.257 5.190 2.165 1.00 93.56 106 PHE A O 1
ATOM 841 N N . LYS A 1 107 ? 2.105 4.964 1.566 1.00 92.44 107 LYS A N 1
ATOM 842 C CA . LYS A 1 107 ? 1.780 6.385 1.701 1.00 92.44 107 LYS A CA 1
ATOM 843 C C . LYS A 1 107 ? 0.308 6.585 2.017 1.00 92.44 107 LYS A C 1
ATOM 845 O O . LYS A 1 107 ? -0.566 6.109 1.301 1.00 92.44 107 LYS A O 1
ATOM 850 N N . VAL A 1 108 ? 0.014 7.363 3.051 1.00 93.50 108 VAL A N 1
ATOM 851 C CA . VAL A 1 108 ? -1.361 7.783 3.341 1.00 93.50 108 VAL A CA 1
ATOM 852 C C . VAL A 1 108 ? -1.752 8.906 2.379 1.00 93.50 108 VAL A C 1
ATOM 854 O O . VAL A 1 108 ? -1.080 9.933 2.315 1.00 93.50 108 VAL A O 1
ATOM 857 N N . ILE A 1 109 ? -2.834 8.704 1.623 1.00 91.69 109 ILE A N 1
ATOM 858 C CA . ILE A 1 109 ? -3.371 9.696 0.675 1.00 91.69 109 ILE A CA 1
ATOM 859 C C . ILE A 1 109 ? -4.415 10.569 1.374 1.00 91.69 109 ILE A C 1
ATOM 861 O O . ILE A 1 109 ? -4.469 11.779 1.181 1.00 91.69 109 ILE A O 1
ATOM 865 N N . SER A 1 110 ? -5.267 9.955 2.194 1.00 92.31 110 SER A N 1
ATOM 866 C CA . SER A 1 110 ? -6.296 10.646 2.968 1.00 92.31 110 SER A CA 1
ATOM 867 C C . SER A 1 110 ? -6.570 9.903 4.272 1.00 92.31 110 SER A C 1
ATOM 869 O O . SER A 1 110 ? -6.112 8.781 4.466 1.00 92.31 110 SER A O 1
ATOM 871 N N . LYS A 1 111 ? -7.409 10.480 5.138 1.00 92.75 111 LYS A N 1
ATOM 872 C CA . LYS A 1 111 ? -7.838 9.844 6.393 1.00 92.75 111 LYS A CA 1
ATOM 873 C C . LYS A 1 111 ? -8.409 8.426 6.209 1.00 92.75 111 LYS A C 1
ATOM 875 O O . LYS A 1 111 ? -8.326 7.639 7.141 1.00 92.75 111 LYS A O 1
ATOM 880 N N . TYR A 1 112 ? -8.969 8.105 5.042 1.00 95.00 112 TYR A N 1
ATOM 881 C CA . TYR A 1 112 ? -9.631 6.822 4.758 1.00 95.00 112 TYR A CA 1
ATOM 882 C C . TYR A 1 112 ? -9.021 6.064 3.571 1.00 95.00 112 TYR A C 1
ATOM 884 O O . TYR A 1 112 ? -9.581 5.070 3.114 1.00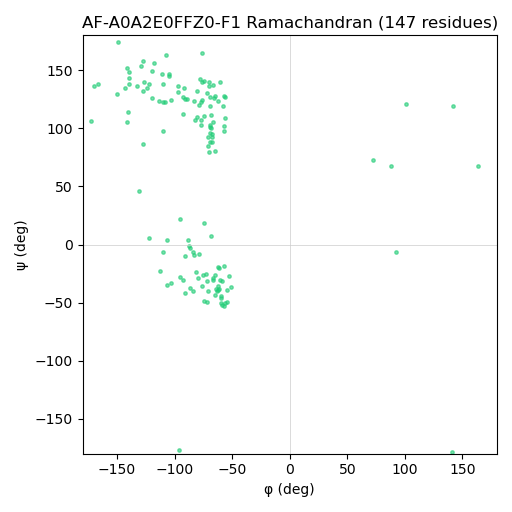 95.00 112 TYR A O 1
ATOM 892 N N . ARG A 1 113 ? -7.914 6.564 3.007 1.00 94.31 113 ARG A N 1
ATOM 893 C CA . ARG A 1 113 ? -7.284 5.964 1.826 1.00 94.31 113 ARG A CA 1
ATOM 894 C C . ARG A 1 113 ? -5.781 5.984 1.944 1.00 94.31 113 ARG A C 1
ATOM 896 O O . ARG A 1 113 ? -5.192 7.009 2.294 1.00 94.31 113 ARG A O 1
ATOM 903 N N . PHE A 1 114 ? -5.166 4.886 1.556 1.00 94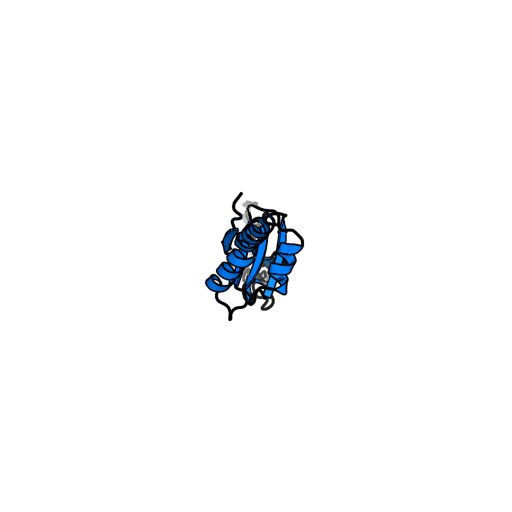.81 114 PHE A N 1
ATOM 904 C CA . PHE A 1 114 ? -3.725 4.755 1.546 1.00 94.81 114 PHE A CA 1
ATOM 905 C C . PHE A 1 114 ? -3.273 3.970 0.319 1.00 94.81 114 PHE A C 1
ATOM 907 O O . PHE A 1 114 ? -4.005 3.146 -0.222 1.00 94.81 114 PHE A O 1
ATOM 914 N N . PHE A 1 115 ? -2.062 4.267 -0.115 1.00 94.62 115 PHE A N 1
ATOM 915 C CA . PHE A 1 115 ? -1.349 3.570 -1.166 1.00 94.62 115 PHE A CA 1
ATOM 916 C C . PHE A 1 115 ? -0.399 2.558 -0.540 1.00 94.62 115 PHE A C 1
ATOM 918 O O . PHE A 1 115 ? 0.319 2.898 0.406 1.00 94.62 115 PHE A O 1
ATOM 925 N N . ILE A 1 116 ? -0.357 1.357 -1.107 1.00 94.81 116 ILE A N 1
ATOM 926 C CA . ILE A 1 116 ? 0.678 0.362 -0.842 1.00 94.81 116 ILE A CA 1
ATOM 927 C C . ILE A 1 116 ? 1.303 -0.110 -2.154 1.00 94.81 116 ILE A C 1
ATOM 929 O O . ILE A 1 116 ? 0.615 -0.337 -3.144 1.00 94.81 116 ILE A O 1
ATOM 933 N N . GLY A 1 117 ? 2.617 -0.283 -2.141 1.00 94.50 117 GLY A N 1
ATOM 934 C CA . GLY A 1 117 ? 3.368 -1.021 -3.142 1.00 94.50 117 GLY A CA 1
ATOM 935 C C . GLY A 1 117 ? 3.880 -2.307 -2.516 1.00 94.50 117 GLY A C 1
ATOM 936 O O . GLY A 1 117 ? 4.570 -2.270 -1.494 1.00 94.50 117 GLY A O 1
ATOM 937 N N . ILE A 1 118 ? 3.521 -3.434 -3.119 1.00 95.00 118 ILE A N 1
ATOM 938 C CA . ILE A 1 118 ? 3.921 -4.760 -2.661 1.00 95.00 118 ILE A CA 1
ATOM 939 C C . ILE A 1 118 ? 5.132 -5.219 -3.459 1.00 95.00 118 ILE A C 1
ATOM 941 O O . ILE A 1 118 ? 5.155 -5.140 -4.687 1.00 95.00 118 ILE A O 1
ATOM 945 N N . GLU A 1 119 ? 6.142 -5.698 -2.747 1.00 94.75 119 GLU A N 1
ATOM 946 C CA . GLU A 1 119 ? 7.358 -6.251 -3.329 1.00 94.75 119 GLU A CA 1
ATOM 947 C C . GLU A 1 119 ? 7.049 -7.466 -4.211 1.00 94.75 119 GLU A C 1
ATOM 949 O O . GLU A 1 119 ? 6.254 -8.332 -3.846 1.00 94.75 119 GLU A O 1
ATOM 954 N N . LYS A 1 120 ? 7.722 -7.578 -5.361 1.00 90.25 120 LYS A N 1
ATOM 955 C CA . LYS A 1 120 ? 7.407 -8.585 -6.398 1.00 90.25 120 LYS A CA 1
ATOM 956 C C . LYS A 1 120 ? 7.546 -10.042 -5.948 1.00 90.25 120 LYS A C 1
ATOM 958 O O . LYS A 1 120 ? 7.002 -10.935 -6.592 1.00 90.25 120 LYS A O 1
ATOM 963 N N . LEU A 1 121 ? 8.302 -10.291 -4.879 1.00 94.31 121 LEU A N 1
ATOM 964 C CA . LEU A 1 121 ? 8.485 -11.628 -4.306 1.00 94.31 121 LEU A CA 1
ATOM 965 C C . LEU A 1 121 ? 7.356 -12.036 -3.351 1.00 94.31 121 LEU A C 1
ATOM 967 O O . LEU A 1 121 ? 7.303 -13.192 -2.938 1.00 94.31 121 LEU A O 1
ATOM 971 N N . PHE A 1 122 ? 6.466 -11.111 -2.998 1.00 94.69 122 PHE A N 1
ATOM 972 C CA . PHE A 1 122 ? 5.363 -11.349 -2.079 1.00 94.69 122 PHE A CA 1
ATOM 973 C C . PHE A 1 122 ? 4.043 -11.468 -2.838 1.00 94.69 122 PHE A C 1
ATOM 975 O O . PHE A 1 122 ? 3.818 -10.822 -3.860 1.00 94.69 122 PHE A O 1
ATOM 982 N N . ASN A 1 123 ? 3.139 -12.304 -2.326 1.00 93.56 123 ASN A N 1
ATOM 983 C CA . ASN A 1 123 ? 1.811 -12.456 -2.903 1.00 93.56 123 ASN A CA 1
ATOM 984 C C . ASN A 1 123 ? 0.832 -11.473 -2.253 1.00 93.56 123 ASN A C 1
ATOM 986 O O . ASN A 1 123 ? 0.629 -11.507 -1.037 1.00 93.56 123 ASN A O 1
ATOM 990 N N . PHE A 1 124 ? 0.152 -10.660 -3.067 1.00 93.56 124 PHE A N 1
ATOM 991 C CA . PHE A 1 124 ? -0.843 -9.710 -2.567 1.00 93.56 124 PHE A CA 1
ATOM 992 C C . PHE A 1 124 ? -1.923 -10.368 -1.703 1.00 93.56 124 PHE A C 1
ATOM 994 O O . PHE A 1 124 ? -2.306 -9.803 -0.687 1.00 93.56 124 PHE A O 1
ATOM 1001 N N . SER A 1 125 ? -2.398 -11.565 -2.051 1.00 93.88 125 SER A N 1
ATOM 1002 C CA . SER A 1 125 ? -3.469 -12.237 -1.300 1.00 93.88 125 SER A CA 1
ATOM 1003 C C . SER A 1 125 ? -3.058 -12.545 0.141 1.00 93.88 125 SER A C 1
ATOM 1005 O O . SER A 1 125 ? -3.879 -12.457 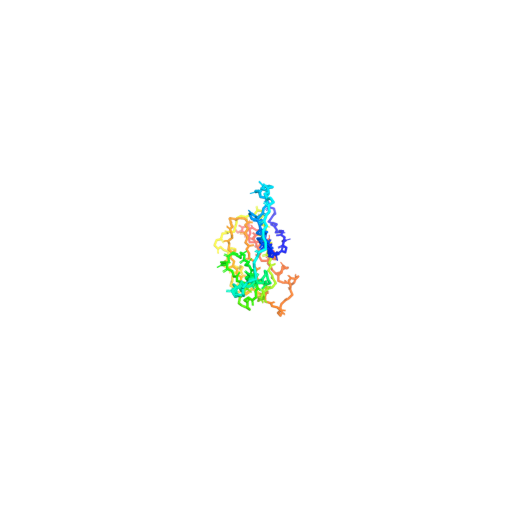1.055 1.00 93.88 125 SER A O 1
ATOM 1007 N N . GLU A 1 126 ? -1.787 -12.889 0.353 1.00 94.38 126 GLU A N 1
ATOM 1008 C CA . GLU A 1 126 ? -1.242 -13.179 1.679 1.00 94.38 126 GLU A CA 1
ATOM 1009 C C . GLU A 1 126 ? -1.055 -11.898 2.488 1.00 94.38 126 GLU A C 1
ATOM 1011 O O . GLU A 1 126 ? -1.554 -11.813 3.612 1.00 94.38 126 GLU A O 1
ATOM 1016 N N . VAL A 1 127 ? -0.428 -10.885 1.879 1.00 94.50 127 VAL A N 1
ATOM 1017 C CA . VAL A 1 127 ? -0.212 -9.564 2.487 1.00 94.50 127 VAL A CA 1
ATOM 1018 C C . VAL A 1 127 ? -1.552 -8.923 2.851 1.00 94.50 127 VAL A C 1
ATOM 1020 O O . VAL A 1 127 ? -1.751 -8.470 3.974 1.00 94.50 127 VAL A O 1
ATOM 1023 N N . ARG A 1 128 ? -2.528 -8.963 1.940 1.00 93.88 128 ARG A N 1
ATOM 1024 C CA . ARG A 1 128 ? -3.897 -8.489 2.162 1.00 93.88 128 ARG A CA 1
ATOM 1025 C C . ARG A 1 128 ? -4.532 -9.147 3.381 1.00 93.88 128 ARG A C 1
ATOM 1027 O O . ARG A 1 128 ? -5.100 -8.450 4.218 1.00 93.88 128 ARG A O 1
ATOM 1034 N N . ARG A 1 129 ? -4.463 -10.478 3.476 1.00 93.00 129 ARG A N 1
ATOM 1035 C CA . ARG A 1 129 ? -5.039 -11.220 4.604 1.00 93.00 129 ARG A CA 1
ATOM 1036 C C . ARG A 1 129 ? -4.373 -10.822 5.919 1.00 93.00 129 ARG A C 1
ATOM 1038 O O . ARG A 1 129 ? -5.061 -10.700 6.927 1.00 93.00 129 ARG A O 1
ATOM 1045 N N . GLU A 1 130 ? -3.062 -10.603 5.911 1.00 93.50 130 GLU A N 1
ATOM 1046 C CA . GLU A 1 130 ? -2.327 -10.135 7.087 1.00 93.50 130 GLU A CA 1
ATOM 1047 C C . GLU A 1 130 ? -2.749 -8.717 7.505 1.00 93.50 130 GLU A C 1
ATOM 1049 O O . GLU A 1 130 ? -2.994 -8.478 8.690 1.00 93.50 130 GLU A O 1
ATOM 1054 N N . ILE A 1 131 ? -2.902 -7.801 6.543 1.00 93.38 131 ILE A N 1
ATOM 1055 C CA . ILE A 1 131 ? -3.403 -6.438 6.778 1.00 93.38 131 ILE A CA 1
ATOM 1056 C C . ILE A 1 131 ? -4.804 -6.482 7.393 1.00 93.38 131 ILE A C 1
ATOM 1058 O O . ILE A 1 131 ? -5.050 -5.864 8.430 1.00 93.38 131 ILE A O 1
ATOM 1062 N N . GLU A 1 132 ? -5.722 -7.224 6.770 1.00 92.06 132 GLU A N 1
ATOM 1063 C CA . GLU A 1 132 ? -7.098 -7.358 7.250 1.00 92.06 132 GLU A CA 1
ATOM 1064 C C . GLU A 1 132 ? -7.124 -7.956 8.661 1.00 92.06 132 GLU A C 1
ATOM 1066 O O . GLU A 1 132 ? -7.796 -7.411 9.534 1.00 92.06 132 GLU A O 1
ATOM 1071 N N . TYR A 1 133 ? -6.332 -9.000 8.928 1.00 90.62 133 TYR A N 1
ATOM 1072 C CA . TYR A 1 133 ? -6.196 -9.589 10.260 1.00 90.62 133 TYR A CA 1
ATOM 1073 C C . TYR A 1 133 ? -5.742 -8.563 11.308 1.00 90.62 133 TYR A C 1
ATOM 1075 O O . TYR A 1 133 ? -6.402 -8.379 12.332 1.00 90.62 133 TYR A O 1
ATOM 1083 N N . LYS A 1 134 ? -4.643 -7.848 11.038 1.00 90.12 134 LYS A N 1
ATOM 1084 C CA . LYS A 1 134 ? -4.029 -6.949 12.022 1.00 90.12 134 LYS A CA 1
ATOM 1085 C C . LYS A 1 134 ? -4.823 -5.674 12.283 1.00 90.12 134 LYS A C 1
ATOM 1087 O O . LYS A 1 134 ? -4.761 -5.156 13.389 1.00 90.12 134 LYS A O 1
ATOM 1092 N N . ILE A 1 135 ? -5.541 -5.159 11.289 1.00 89.56 135 ILE A N 1
ATOM 1093 C CA . ILE A 1 135 ? -6.199 -3.849 11.392 1.00 89.56 135 ILE A CA 1
ATOM 1094 C C . ILE A 1 135 ? -7.703 -3.977 11.628 1.00 89.56 135 ILE A C 1
ATOM 1096 O O . ILE A 1 135 ? -8.298 -3.125 12.290 1.00 89.56 135 ILE A O 1
ATOM 1100 N N . CYS A 1 136 ? -8.347 -5.007 11.072 1.00 86.88 136 CYS A N 1
ATOM 1101 C CA . CYS A 1 136 ? -9.793 -5.165 11.204 1.00 86.88 136 CYS A CA 1
ATOM 1102 C C . CYS A 1 136 ? -10.204 -6.035 12.393 1.00 86.88 136 CYS A C 1
ATOM 1104 O O . CYS A 1 136 ? -11.269 -5.773 12.943 1.00 86.88 136 CYS A O 1
ATOM 1106 N N . TYR A 1 137 ? -9.393 -7.021 12.796 1.00 78.44 137 TYR A N 1
ATOM 1107 C CA . TYR A 1 137 ? -9.790 -7.991 13.826 1.00 78.44 137 TYR A CA 1
ATOM 1108 C C . TYR A 1 137 ? -9.103 -7.781 15.183 1.00 78.44 137 TYR A C 1
ATOM 1110 O O . TYR A 1 137 ? -9.753 -7.954 16.210 1.00 78.44 137 TYR A O 1
ATOM 1118 N N . LEU A 1 138 ? -7.838 -7.337 15.227 1.00 67.75 138 LEU A N 1
ATOM 1119 C CA . LEU A 1 138 ? -7.125 -7.184 16.509 1.00 67.75 138 LEU A CA 1
ATOM 1120 C C . LEU A 1 138 ? -7.720 -6.114 17.444 1.00 67.75 138 LEU A C 1
ATOM 1122 O O . LEU A 1 138 ? -7.585 -6.236 18.659 1.00 67.75 138 LEU A O 1
ATOM 1126 N N . ASP A 1 139 ? -8.398 -5.090 16.920 1.00 57.88 139 ASP A N 1
ATOM 1127 C CA . ASP A 1 139 ? -9.039 -4.065 17.758 1.00 57.88 139 ASP A CA 1
ATOM 1128 C C . ASP A 1 139 ? -10.333 -4.544 18.442 1.00 57.88 139 ASP A C 1
ATOM 1130 O O . ASP A 1 139 ? -10.685 -4.024 19.500 1.00 57.88 139 ASP A O 1
ATOM 1134 N N . ASP A 1 140 ? -11.041 -5.527 17.875 1.00 55.69 140 ASP A N 1
ATOM 1135 C CA . ASP A 1 140 ? -12.271 -6.072 18.476 1.00 55.69 140 ASP A CA 1
ATOM 1136 C C . ASP A 1 140 ? -11.943 -7.010 19.656 1.00 55.69 140 ASP A C 1
ATOM 1138 O O . ASP A 1 140 ? -12.619 -6.991 20.687 1.00 55.69 140 ASP A O 1
ATOM 1142 N N . ASP A 1 141 ? -10.848 -7.771 19.563 1.00 53.34 141 ASP A N 1
ATOM 1143 C CA . ASP A 1 141 ? -10.450 -8.706 20.620 1.00 53.34 141 ASP A CA 1
ATOM 1144 C C . ASP A 1 141 ? -9.930 -7.987 21.874 1.00 53.34 141 ASP A C 1
ATOM 1146 O O . ASP A 1 141 ? -10.291 -8.352 22.994 1.00 53.34 141 ASP A O 1
ATOM 1150 N N . VAL A 1 142 ? -9.147 -6.911 21.727 1.00 54.59 142 VAL A N 1
ATOM 1151 C CA . VAL A 1 142 ? -8.618 -6.156 22.882 1.00 54.59 142 VAL A CA 1
ATOM 1152 C C . VAL A 1 142 ? -9.735 -5.451 23.666 1.00 54.59 142 VAL A C 1
ATOM 1154 O O . VAL A 1 142 ? -9.645 -5.333 24.890 1.00 54.59 142 VAL A O 1
ATOM 1157 N N . LEU A 1 143 ? -10.825 -5.047 23.003 1.00 48.03 143 LEU A N 1
ATOM 1158 C CA . LEU A 1 143 ? -11.998 -4.472 23.670 1.00 48.03 143 LEU A CA 1
ATOM 1159 C C . LEU A 1 143 ? -12.828 -5.521 24.435 1.00 48.03 143 LEU A C 1
ATOM 1161 O O . LEU A 1 143 ? -13.455 -5.173 25.436 1.00 48.03 143 LEU A O 1
ATOM 1165 N N . ASN A 1 144 ? -12.783 -6.800 24.047 1.00 48.03 144 ASN A N 1
ATOM 1166 C CA . ASN A 1 144 ? -13.496 -7.875 24.748 1.00 48.03 144 ASN A CA 1
ATOM 1167 C C . ASN A 1 144 ? -12.768 -8.401 25.998 1.00 48.03 144 ASN A C 1
ATOM 1169 O O . ASN A 1 144 ? -13.417 -8.900 26.917 1.00 48.03 144 ASN A O 1
ATOM 1173 N N . PHE A 1 145 ? -11.444 -8.249 26.096 1.00 49.06 145 PHE A N 1
ATOM 1174 C CA . PHE A 1 145 ? -10.691 -8.661 27.293 1.00 49.06 145 PHE A CA 1
ATOM 1175 C 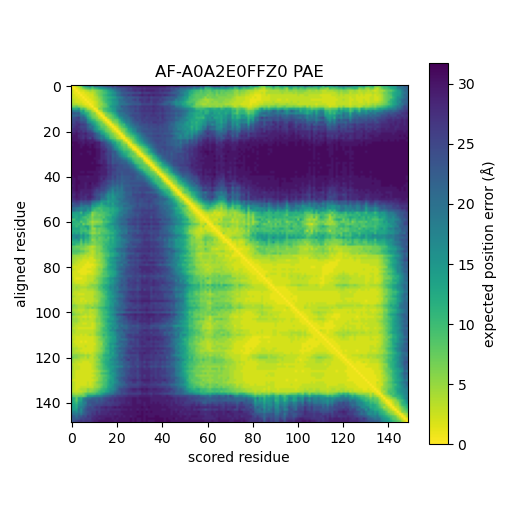C . PHE A 1 145 ? -10.683 -7.618 28.428 1.00 49.06 145 PHE A C 1
ATOM 1177 O O . PHE A 1 145 ? -10.222 -7.917 29.528 1.00 49.06 145 PHE A O 1
ATOM 1184 N N . GLY A 1 146 ? -11.221 -6.414 28.200 1.00 44.69 146 GLY A N 1
ATOM 1185 C CA . GLY A 1 146 ? -11.260 -5.323 29.185 1.00 44.69 146 GLY A CA 1
ATOM 1186 C C . GLY A 1 146 ? -12.468 -5.302 30.134 1.00 44.69 146 GLY A C 1
ATOM 1187 O O . GLY A 1 146 ? -12.535 -4.413 30.976 1.00 44.69 146 GLY A O 1
ATOM 1188 N N . VAL A 1 147 ? -13.425 -6.236 30.016 1.00 45.91 147 VAL A N 1
ATOM 1189 C CA . VAL A 1 147 ? -14.698 -6.210 30.783 1.00 45.91 147 VAL A CA 1
ATOM 1190 C C . VAL A 1 147 ? -14.765 -7.260 31.907 1.00 45.91 147 VAL A C 1
ATOM 1192 O O . VAL A 1 147 ? -15.754 -7.344 32.627 1.00 45.91 147 VAL A O 1
ATOM 1195 N N . TYR A 1 148 ? -13.694 -8.016 32.152 1.00 39.31 148 TYR A N 1
ATOM 1196 C CA . TYR A 1 148 ? -13.600 -8.876 33.337 1.00 39.31 148 TYR A CA 1
ATOM 1197 C C . TYR A 1 148 ? -12.316 -8.602 34.112 1.00 39.31 148 TYR A C 1
ATOM 1199 O O . TYR A 1 148 ? -11.313 -9.288 33.920 1.00 39.31 148 TYR A O 1
ATOM 1207 N N . LYS A 1 149 ? -12.371 -7.609 35.002 1.00 35.47 149 LYS A N 1
ATOM 1208 C CA . LYS A 1 149 ? -11.700 -7.609 36.309 1.00 35.47 149 LYS A CA 1
ATOM 1209 C C . LYS A 1 149 ? -12.258 -6.508 37.199 1.00 35.47 149 LYS A C 1
ATOM 1211 O O . LYS A 1 149 ? -12.391 -5.372 36.702 1.00 35.47 149 LYS A O 1
#

Nearest PDB structures (foldseek):
  5jvo-assembly1_A  TM=6.340E-01  e=1.786E+00  Corynebacterium pseudotuberculosis
  6wjo-assembly1_B  TM=6.213E-01  e=2.025E+00  Corynebacterium pseudotuberculosis C231
  6wjp-assembly1_A-2  TM=6.020E-01  e=2.600E+00  Corynebacterium pseudotuberculosis C231

Foldseek 3Di:
DFKDKDKDFDDFPQPPPPPPPDPPPPDDDDDDDDDDDDDDDDPPPPPDPPDPPDFGWTQDPVGIDGPPDCPPLVNFFRKMKMFIPAFCDPVLVCCQPPPQPQFPDKADPDRGMIMTGGGPVDDPVVSVVSSCCVPRPPVVVVVVVPPDD

pLDDT: mean 73.02, std 22.04, range [28.09, 95.5]

Secondary structure (DSSP, 8-state):
----EEEEE--------------S-----------------------------PPPEEEETTEEEETT-TTSHHHHEEEEEEEESS---HHHHHHHHHSSTTEEEEEEEETTEEEEEEETTS-HHHHHHHHHIIIIIHHHHHHHTTS--

Mean predicted aligned error: 14.95 Å